Protein AF-A0A847DFH7-F1 (afdb_monomer_lite)

Radius of gyration: 30.21 Å; chains: 1; bounding box: 89×79×72 Å

Secondary structure (DSSP, 8-state):
-----------------------------------PPPHHHHHHHHHHHHHHHHHHHHS-----GGGS--EEETTEEEEEE--TT-BTTEEEEEEEETTS-S-EEEEEE-GGGTT---------------PPP-

pLDDT: mean 75.51, std 20.41, range [39.38, 97.38]

Structure (mmCIF, N/CA/C/O backbone):
data_AF-A0A847DFH7-F1
#
_entry.id   AF-A0A847DFH7-F1
#
loop_
_atom_site.group_PDB
_atom_site.id
_atom_site.type_symbol
_atom_site.label_atom_id
_atom_site.label_alt_id
_atom_site.label_comp_id
_atom_site.label_asym_id
_atom_site.label_entity_id
_atom_site.label_seq_id
_atom_site.pdbx_PDB_ins_code
_atom_site.Cartn_x
_atom_site.Cartn_y
_atom_site.Cartn_z
_atom_site.occupancy
_atom_site.B_iso_or_equiv
_atom_site.auth_seq_id
_atom_site.auth_comp_id
_atom_site.auth_asym_id
_atom_site.auth_atom_id
_atom_site.pdbx_PDB_model_num
ATOM 1 N N . MET A 1 1 ? 5.993 -65.922 37.981 1.00 43.00 1 MET A N 1
ATOM 2 C CA . MET A 1 1 ? 7.355 -65.562 38.435 1.00 43.00 1 MET A CA 1
ATOM 3 C C . MET A 1 1 ? 8.337 -65.802 37.284 1.00 43.00 1 MET A C 1
ATOM 5 O O . MET A 1 1 ? 8.565 -66.957 36.978 1.00 43.00 1 MET A O 1
ATOM 9 N N . ASN A 1 2 ? 8.783 -64.732 36.600 1.00 39.38 2 ASN A N 1
ATOM 10 C CA . ASN A 1 2 ? 9.960 -64.564 35.696 1.00 39.38 2 ASN A CA 1
ATOM 11 C C . ASN A 1 2 ? 9.646 -63.354 34.788 1.00 39.38 2 ASN A C 1
ATOM 13 O O . ASN A 1 2 ? 8.768 -63.463 33.946 1.00 39.38 2 ASN A O 1
ATOM 17 N N . ARG A 1 3 ? 10.056 -62.103 35.041 1.00 45.91 3 ARG A N 1
ATOM 18 C CA . ARG A 1 3 ? 11.381 -61.455 35.165 1.00 45.91 3 ARG A CA 1
ATOM 19 C C . ARG A 1 3 ? 12.259 -61.524 33.905 1.00 45.91 3 ARG A C 1
ATOM 21 O O . ARG A 1 3 ? 12.823 -62.564 33.604 1.00 45.91 3 ARG A O 1
ATOM 28 N N . ASN A 1 4 ? 12.489 -60.314 33.366 1.00 49.06 4 ASN A N 1
ATOM 29 C CA . ASN A 1 4 ? 13.687 -59.826 32.665 1.00 49.06 4 ASN A CA 1
ATOM 30 C C . ASN A 1 4 ? 13.761 -60.120 31.157 1.00 49.06 4 ASN A C 1
ATOM 32 O O . ASN A 1 4 ? 13.472 -61.220 30.725 1.00 49.06 4 ASN A O 1
ATOM 36 N N . ARG A 1 5 ? 14.211 -59.233 30.266 1.00 52.75 5 ARG A N 1
ATOM 37 C CA . ARG A 1 5 ? 14.767 -57.866 30.310 1.00 52.75 5 ARG A CA 1
ATOM 38 C C . ARG A 1 5 ? 14.943 -57.492 28.832 1.00 52.75 5 ARG A C 1
ATOM 40 O O . ARG A 1 5 ? 15.682 -58.198 28.158 1.00 52.75 5 ARG A O 1
ATOM 47 N N . LYS A 1 6 ? 14.368 -56.397 28.334 1.00 47.44 6 LYS A N 1
ATOM 48 C CA . LYS A 1 6 ? 14.925 -55.697 27.161 1.00 47.44 6 LYS A CA 1
ATOM 49 C C . LYS A 1 6 ? 14.848 -54.199 27.406 1.00 47.44 6 LYS A C 1
ATOM 51 O O . LYS A 1 6 ? 13.919 -53.509 27.016 1.00 47.44 6 LYS A O 1
ATOM 56 N N . MET A 1 7 ? 15.848 -53.760 28.158 1.00 46.06 7 MET A N 1
ATOM 57 C CA . MET A 1 7 ? 16.306 -52.388 28.246 1.00 46.06 7 MET A CA 1
ATOM 58 C C . MET A 1 7 ? 17.148 -52.144 26.987 1.00 46.06 7 MET A C 1
ATOM 60 O O . MET A 1 7 ? 18.225 -52.715 26.863 1.00 46.06 7 MET A O 1
ATOM 64 N N . PHE A 1 8 ? 16.646 -51.346 26.049 1.00 49.22 8 PHE A N 1
ATOM 65 C CA . PHE A 1 8 ? 17.490 -50.623 25.101 1.00 49.22 8 PHE A CA 1
ATOM 66 C C . PHE A 1 8 ? 16.969 -49.194 25.029 1.00 49.22 8 PHE A C 1
ATOM 68 O O . PHE A 1 8 ? 15.925 -48.903 24.454 1.00 49.22 8 PHE A O 1
ATOM 75 N N . LEU A 1 9 ? 17.707 -48.334 25.724 1.00 46.62 9 LEU A N 1
ATOM 76 C CA . LEU A 1 9 ? 17.666 -46.889 25.619 1.00 46.62 9 LEU A CA 1
ATOM 77 C C . LEU A 1 9 ? 18.059 -46.499 24.192 1.00 46.62 9 LEU A C 1
ATOM 79 O O . LEU A 1 9 ? 19.177 -46.789 23.775 1.00 46.62 9 LEU A O 1
ATOM 83 N N . PHE A 1 10 ? 17.183 -45.791 23.486 1.00 45.94 10 PHE A N 1
ATOM 84 C CA . PHE A 1 10 ? 17.622 -44.824 22.488 1.00 45.94 10 PHE A CA 1
ATOM 85 C C . PHE A 1 10 ? 16.963 -43.485 22.783 1.00 45.94 10 PHE A C 1
ATOM 87 O O . PHE A 1 10 ? 15.746 -43.332 22.834 1.00 45.94 10 PHE A O 1
ATOM 94 N N . VAL A 1 11 ? 17.848 -42.543 23.061 1.00 45.97 11 VAL A N 1
ATOM 95 C CA . VAL A 1 11 ? 17.613 -41.141 23.346 1.00 45.97 11 VAL A CA 1
ATOM 96 C C . VAL A 1 11 ? 17.323 -40.453 22.016 1.00 45.97 11 VAL A C 1
ATOM 98 O O . VAL A 1 11 ? 18.140 -40.534 21.104 1.00 45.97 11 VAL A O 1
ATOM 101 N N . ALA A 1 12 ? 16.194 -39.759 21.908 1.00 46.22 12 ALA A N 1
ATOM 102 C CA . ALA A 1 12 ? 15.987 -38.734 20.891 1.00 46.22 12 ALA A CA 1
ATOM 103 C C . ALA A 1 12 ? 14.983 -37.699 21.415 1.00 46.22 12 ALA A C 1
ATOM 105 O O . ALA A 1 12 ? 13.787 -37.749 21.144 1.00 46.22 12 ALA A O 1
ATOM 106 N N . SER A 1 13 ? 15.500 -36.763 22.209 1.00 45.72 13 SER A N 1
ATOM 107 C CA . SER A 1 13 ? 14.874 -35.464 22.435 1.00 45.72 13 SER A CA 1
ATOM 108 C C . SER A 1 13 ? 14.968 -34.646 21.155 1.00 45.72 13 SER A C 1
ATOM 110 O O . SER A 1 13 ? 16.068 -34.214 20.827 1.00 45.72 13 SER A O 1
ATOM 112 N N . ILE A 1 14 ? 13.847 -34.358 20.490 1.00 51.84 14 ILE A N 1
ATOM 113 C CA . ILE A 1 14 ? 13.694 -33.110 19.733 1.00 51.84 14 ILE A CA 1
ATOM 114 C C . ILE A 1 14 ? 12.292 -32.551 19.984 1.00 51.84 14 ILE A C 1
ATOM 116 O O . ILE A 1 14 ? 11.272 -33.134 19.631 1.00 51.84 14 ILE A O 1
ATOM 120 N N . LEU A 1 15 ? 12.305 -31.393 20.635 1.00 52.50 15 LEU A N 1
ATOM 121 C CA . LEU A 1 15 ? 11.226 -30.434 20.790 1.00 52.50 15 LEU A CA 1
ATOM 122 C C . LEU A 1 15 ? 10.619 -30.069 19.430 1.00 52.50 15 LEU A C 1
ATOM 124 O O . LEU A 1 15 ? 11.326 -29.555 18.567 1.00 52.50 15 LEU A O 1
ATOM 128 N N . MET A 1 16 ? 9.303 -30.203 19.275 1.00 52.28 16 MET A N 1
ATOM 129 C CA . MET A 1 16 ? 8.572 -29.348 18.340 1.00 52.28 16 MET A CA 1
ATOM 130 C C . MET A 1 16 ? 7.206 -28.981 18.913 1.00 52.28 16 MET A C 1
ATOM 132 O O . MET A 1 16 ? 6.194 -29.642 18.715 1.00 52.28 16 MET A O 1
ATOM 136 N N . SER A 1 17 ? 7.259 -27.923 19.717 1.00 49.34 17 SER A N 1
ATOM 137 C CA . SER A 1 17 ? 6.380 -26.760 19.643 1.00 49.34 17 SER A CA 1
ATOM 138 C C . SER A 1 17 ? 4.908 -27.027 19.340 1.00 49.34 17 SER A C 1
ATOM 140 O O . SER A 1 17 ? 4.460 -27.078 18.199 1.00 49.34 17 SER A O 1
ATOM 142 N N . ILE A 1 18 ? 4.165 -27.071 20.439 1.00 48.16 18 ILE A N 1
ATOM 143 C CA . ILE A 1 18 ? 2.814 -26.551 20.620 1.00 48.16 18 ILE A CA 1
ATOM 144 C C . ILE A 1 18 ? 2.489 -25.450 19.586 1.00 48.16 18 ILE A C 1
ATOM 146 O O . ILE A 1 18 ? 2.859 -24.291 19.769 1.00 48.16 18 ILE A O 1
ATOM 150 N N . PHE A 1 19 ? 1.748 -25.783 18.531 1.00 47.97 19 PHE A N 1
ATOM 151 C CA . PHE A 1 19 ? 0.866 -24.804 17.904 1.00 47.97 19 PHE A CA 1
ATOM 152 C C . PHE A 1 19 ? -0.465 -24.905 18.639 1.00 47.97 19 PHE A C 1
ATOM 154 O O . PHE A 1 19 ? -1.293 -25.767 18.353 1.00 47.97 19 PHE A O 1
ATOM 161 N N . ILE A 1 20 ? -0.640 -24.043 19.645 1.00 57.78 20 ILE A N 1
ATOM 162 C CA . ILE A 1 20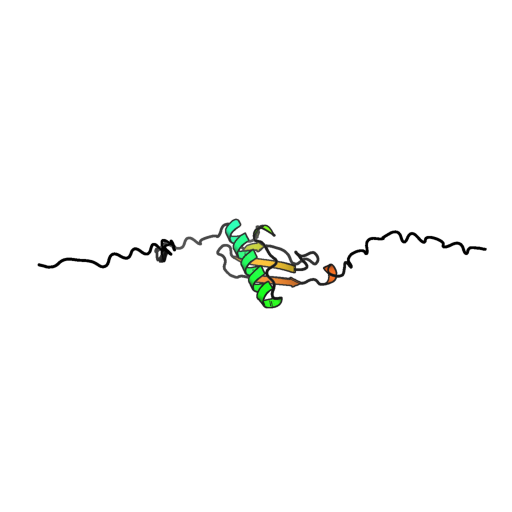 ? -1.971 -23.732 20.157 1.00 57.78 20 ILE A CA 1
ATOM 163 C C . ILE A 1 20 ? -2.753 -23.209 18.955 1.00 57.78 20 ILE A C 1
ATOM 165 O O . ILE A 1 20 ? -2.503 -22.109 18.460 1.00 57.78 20 ILE A O 1
ATOM 169 N N . SER A 1 21 ? -3.691 -24.022 18.481 1.00 48.78 21 SER A N 1
ATOM 170 C CA . SER A 1 21 ? -4.806 -23.582 17.658 1.00 48.78 21 SER A CA 1
ATOM 171 C C . SER A 1 21 ? -5.635 -22.606 18.489 1.00 48.78 21 SER A C 1
ATOM 173 O O . SER A 1 21 ? -6.639 -22.983 19.096 1.00 48.78 21 SER A O 1
ATOM 175 N N . SER A 1 22 ? -5.198 -21.346 18.554 1.00 43.75 22 SER A N 1
ATOM 176 C CA . SER A 1 22 ? -5.992 -20.247 19.092 1.00 43.75 22 SER A CA 1
ATOM 177 C C . SER A 1 22 ? -7.124 -19.975 18.115 1.00 43.75 22 SER A C 1
ATOM 179 O O . SER A 1 22 ? -7.058 -19.098 17.257 1.00 43.75 22 SER A O 1
ATOM 181 N N . SER A 1 23 ? -8.173 -20.775 18.259 1.00 55.12 23 SER A N 1
ATOM 182 C CA . SER A 1 23 ? -9.513 -20.450 17.807 1.00 55.12 23 SER A CA 1
ATOM 183 C C . SER A 1 23 ? -9.949 -19.201 18.564 1.00 55.12 23 SER A C 1
ATOM 185 O O . SER A 1 23 ? -10.522 -19.294 19.646 1.00 55.12 23 SER A O 1
ATOM 187 N N . VAL A 1 24 ? -9.668 -18.016 18.025 1.00 58.03 24 VAL A N 1
ATOM 188 C CA . VAL A 1 24 ? -10.366 -16.807 18.466 1.00 58.03 24 VAL A CA 1
ATOM 189 C C . VAL A 1 24 ? -11.671 -16.747 17.681 1.00 58.03 24 VAL A C 1
ATOM 191 O O . VAL A 1 24 ? -11.820 -16.001 16.719 1.00 58.03 24 VAL A O 1
ATOM 194 N N . LEU A 1 25 ? -12.633 -17.573 18.105 1.00 52.31 25 LEU A N 1
ATOM 195 C CA . LEU A 1 25 ? -14.035 -17.190 18.002 1.00 52.31 25 LEU A CA 1
ATOM 196 C C . LEU A 1 25 ? -14.241 -16.048 19.000 1.00 52.31 25 LEU A C 1
ATOM 198 O O . LEU A 1 25 ? -14.506 -16.268 20.179 1.00 52.31 25 LEU A O 1
ATOM 202 N N . GLN A 1 26 ? -14.114 -14.817 18.522 1.00 46.62 26 GLN A N 1
ATOM 203 C CA . GLN A 1 26 ? -14.730 -13.665 19.166 1.00 46.62 26 GLN A CA 1
ATOM 204 C C . GLN A 1 26 ? -16.051 -13.390 18.452 1.00 46.62 26 GLN A C 1
ATOM 206 O O . GLN A 1 26 ? -16.181 -12.519 17.601 1.00 46.62 26 GLN A O 1
ATOM 211 N N . ALA A 1 27 ? -17.037 -14.225 18.788 1.00 51.09 27 ALA A N 1
ATOM 212 C CA . ALA A 1 27 ? -18.445 -13.888 18.666 1.00 51.09 27 ALA A CA 1
ATOM 213 C C . ALA A 1 27 ? -18.856 -13.197 19.971 1.00 51.09 27 ALA A C 1
ATOM 215 O O . ALA A 1 27 ? -19.402 -13.808 20.887 1.00 51.09 27 ALA A O 1
ATOM 216 N N . ASN A 1 28 ? -18.525 -11.917 20.078 1.00 47.19 28 ASN A N 1
ATOM 217 C CA . ASN A 1 28 ? -18.962 -11.042 21.152 1.00 47.19 28 ASN A CA 1
ATOM 218 C C . ASN A 1 28 ? -19.805 -9.922 20.548 1.00 47.19 28 ASN A C 1
ATOM 220 O O . ASN A 1 28 ? -19.356 -9.057 19.803 1.00 47.19 28 ASN A O 1
ATOM 224 N N . ASN A 1 29 ? -21.081 -10.029 20.889 1.00 59.59 29 ASN A N 1
ATOM 225 C CA . ASN A 1 29 ? -22.171 -9.126 20.612 1.00 59.59 29 ASN A CA 1
ATOM 226 C C . ASN A 1 29 ? -21.868 -7.749 21.236 1.00 59.59 29 ASN A C 1
ATOM 228 O O . ASN A 1 29 ? -22.197 -7.496 22.394 1.00 59.59 29 ASN A O 1
ATOM 232 N N . SER A 1 30 ? -21.208 -6.877 20.473 1.00 47.16 30 SER A N 1
ATOM 233 C CA . SER A 1 30 ? -20.921 -5.493 20.852 1.00 47.16 30 SER A CA 1
ATOM 234 C C . SER A 1 30 ? -21.661 -4.565 19.901 1.00 47.16 30 SER A C 1
ATOM 236 O O . SER A 1 30 ? -21.432 -4.548 18.694 1.00 47.16 30 SER A O 1
ATOM 238 N N . LYS A 1 31 ? -22.593 -3.807 20.469 1.00 48.38 31 LYS A N 1
ATOM 239 C CA . LYS A 1 31 ? -23.343 -2.724 19.836 1.00 48.38 31 LYS A CA 1
ATOM 240 C C . LYS A 1 31 ? -22.415 -1.847 18.983 1.00 48.38 31 LYS A C 1
ATOM 242 O O . LYS A 1 31 ? -21.559 -1.191 19.547 1.00 48.38 31 LYS A O 1
ATOM 247 N N . ASN A 1 32 ? -22.617 -1.863 17.664 1.00 49.72 32 ASN A N 1
ATOM 248 C CA . ASN A 1 32 ? -22.316 -0.851 16.634 1.00 49.72 32 ASN A CA 1
ATOM 249 C C . ASN A 1 32 ? -21.396 0.343 17.011 1.00 49.72 32 ASN A C 1
ATOM 251 O O . ASN A 1 32 ? -21.733 1.498 16.756 1.00 49.72 32 ASN A O 1
ATOM 255 N N . GLU A 1 33 ? -20.220 0.093 17.584 1.00 57.34 33 GLU A N 1
ATOM 256 C CA . GLU A 1 33 ? -19.106 1.031 17.521 1.00 57.34 33 GLU A CA 1
ATOM 257 C C . GLU A 1 33 ? -18.440 0.789 16.174 1.00 57.34 33 GLU A C 1
ATOM 259 O O . GLU A 1 33 ? -17.859 -0.270 15.938 1.00 57.34 33 GLU A O 1
ATOM 264 N N . LYS A 1 34 ? -18.564 1.754 15.258 1.00 64.12 34 LYS A N 1
ATOM 265 C CA . LYS A 1 34 ? -17.773 1.770 14.026 1.00 64.12 34 LYS A CA 1
ATOM 266 C C . LYS A 1 34 ? -16.298 1.698 14.421 1.00 64.12 34 LYS A C 1
ATOM 268 O O . LYS A 1 34 ? -15.725 2.705 14.828 1.00 64.12 34 LYS A O 1
ATOM 273 N N . GLN A 1 35 ? -15.706 0.507 14.338 1.00 69.88 35 GLN A N 1
ATOM 274 C CA . GLN A 1 35 ? -14.292 0.301 14.615 1.00 69.88 35 GLN A CA 1
ATOM 275 C C . GLN A 1 35 ? -13.487 1.060 13.564 1.00 69.88 35 GLN A C 1
ATOM 277 O O . GLN A 1 35 ? -13.430 0.685 12.395 1.00 69.88 35 GLN A O 1
ATOM 282 N N . PHE A 1 36 ? -12.901 2.175 13.986 1.00 86.50 36 PHE A N 1
ATOM 283 C CA . PHE A 1 36 ? -11.960 2.929 13.180 1.00 86.50 36 PHE A CA 1
ATOM 284 C C . PHE A 1 36 ? -10.573 2.338 13.372 1.00 86.50 36 PHE A C 1
ATOM 286 O O . PHE A 1 36 ? -10.112 2.190 14.505 1.00 86.50 36 PHE A O 1
ATOM 293 N N . ILE A 1 37 ? -9.909 2.001 12.271 1.00 92.00 37 ILE A N 1
ATOM 294 C CA . ILE A 1 37 ? -8.547 1.479 12.346 1.00 92.00 37 ILE A CA 1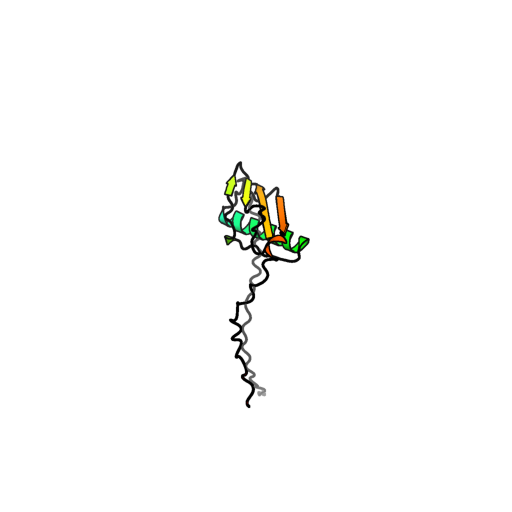
ATOM 295 C C . ILE A 1 37 ? -7.565 2.620 12.630 1.00 92.00 37 ILE A C 1
ATOM 297 O O . ILE A 1 37 ? -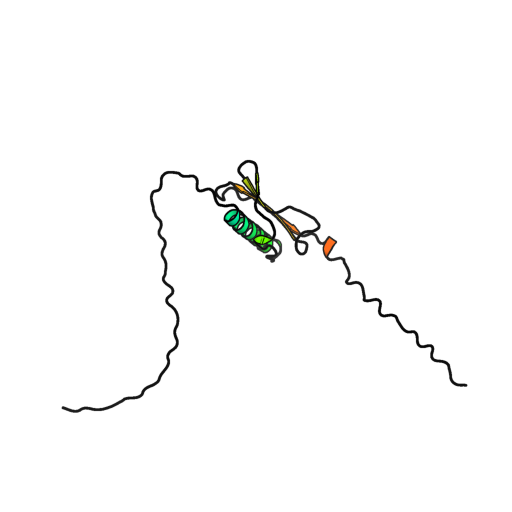7.773 3.761 12.207 1.00 92.00 37 ILE A O 1
ATOM 301 N N . THR A 1 38 ? -6.485 2.321 13.346 1.00 94.12 38 THR A N 1
ATOM 302 C CA . THR A 1 38 ? -5.447 3.311 13.665 1.00 94.12 38 THR A CA 1
ATOM 303 C C . THR A 1 38 ? -4.603 3.650 12.434 1.00 94.12 38 THR A C 1
ATOM 305 O O . THR A 1 38 ? -4.577 2.907 11.456 1.00 94.12 38 THR A O 1
ATOM 308 N N . GLN A 1 39 ? -3.847 4.751 12.482 1.00 94.81 39 GLN A N 1
ATOM 309 C CA . GLN A 1 39 ? -2.945 5.133 11.388 1.00 94.81 39 GLN A CA 1
ATOM 310 C C . GLN A 1 39 ? -1.895 4.054 11.077 1.00 94.81 39 GLN A C 1
ATOM 312 O O . GLN A 1 39 ? -1.560 3.824 9.914 1.00 94.81 39 GLN A O 1
ATOM 317 N N . GLU A 1 40 ? -1.372 3.378 12.101 1.00 95.31 40 GLU A N 1
ATOM 31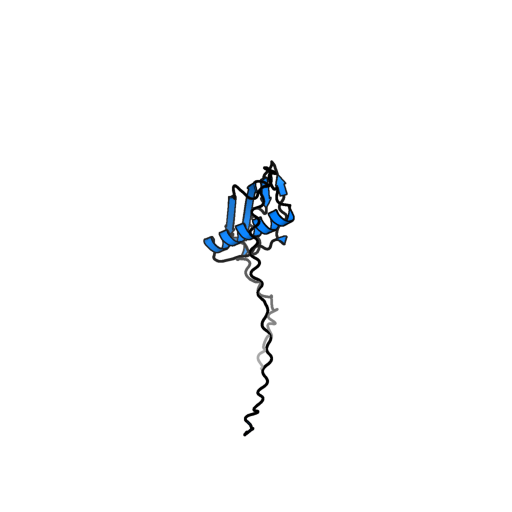8 C CA . GLU A 1 40 ? -0.398 2.298 11.927 1.00 95.31 40 GLU A CA 1
ATOM 319 C C . GLU A 1 40 ? -1.037 1.085 11.238 1.00 95.31 40 GLU A C 1
ATOM 321 O O . GLU A 1 40 ? -0.474 0.538 10.287 1.00 95.31 40 GLU A O 1
ATOM 326 N N . GLN A 1 41 ? -2.246 0.707 11.667 1.00 94.81 41 GLN A N 1
ATOM 327 C CA . GLN A 1 41 ? -3.026 -0.352 11.027 1.00 94.81 41 GLN A CA 1
ATOM 328 C C . GLN A 1 41 ? -3.356 0.011 9.577 1.00 94.81 41 GLN A C 1
ATOM 330 O O . GLN A 1 41 ? -3.136 -0.803 8.686 1.00 94.81 41 GLN A O 1
ATOM 335 N N . ALA A 1 42 ? -3.786 1.249 9.325 1.00 95.38 42 ALA A N 1
ATOM 336 C CA . ALA A 1 42 ? -4.063 1.762 7.989 1.00 95.38 42 ALA A CA 1
ATOM 337 C C . ALA A 1 42 ? -2.826 1.741 7.087 1.00 95.38 42 ALA A C 1
ATOM 339 O O . ALA A 1 42 ? -2.916 1.368 5.922 1.00 95.38 42 ALA A O 1
ATOM 340 N N . THR A 1 43 ? -1.660 2.090 7.628 1.00 96.62 43 THR A N 1
ATOM 341 C CA . THR A 1 43 ? -0.387 2.076 6.897 1.00 96.62 43 THR A CA 1
ATOM 342 C C . THR A 1 43 ? 0.016 0.653 6.505 1.00 96.62 43 THR A C 1
ATOM 344 O O . THR A 1 43 ? 0.347 0.394 5.347 1.00 96.62 43 THR A O 1
ATOM 347 N N . LYS A 1 44 ? -0.072 -0.296 7.447 1.00 96.75 44 LYS A N 1
ATOM 348 C CA . LYS A 1 44 ? 0.203 -1.719 7.193 1.00 96.75 44 LYS A CA 1
ATOM 349 C C . LYS A 1 44 ? -0.788 -2.317 6.190 1.00 96.75 44 LYS A C 1
ATOM 351 O O . LYS A 1 44 ? -0.369 -3.018 5.270 1.00 96.75 44 LYS A O 1
ATOM 356 N N . HIS A 1 45 ? -2.074 -1.997 6.338 1.00 96.00 45 HIS A N 1
ATOM 357 C CA . HIS A 1 45 ? -3.142 -2.425 5.431 1.00 96.00 45 HIS A CA 1
ATOM 358 C C . HIS A 1 45 ? -2.918 -1.900 4.012 1.00 96.00 45 HIS A C 1
ATOM 360 O O . HIS A 1 45 ? -2.902 -2.670 3.057 1.00 96.00 45 HIS A O 1
ATOM 366 N N . ALA A 1 46 ? -2.623 -0.607 3.872 1.00 96.75 46 ALA A N 1
ATOM 367 C CA . ALA A 1 46 ? -2.374 0.016 2.579 1.00 96.75 46 ALA A CA 1
ATOM 368 C C . ALA A 1 46 ? -1.169 -0.587 1.844 1.00 96.75 46 ALA A C 1
ATOM 370 O O . ALA A 1 46 ? -1.259 -0.886 0.654 1.00 96.75 46 ALA A O 1
ATOM 371 N N . ALA A 1 47 ? -0.051 -0.798 2.545 1.00 96.81 47 ALA A N 1
ATOM 372 C CA . ALA A 1 47 ? 1.134 -1.407 1.947 1.00 96.81 47 ALA A CA 1
ATOM 373 C C . ALA A 1 47 ? 0.865 -2.848 1.486 1.00 96.81 47 ALA A C 1
ATOM 375 O O . ALA A 1 47 ? 1.329 -3.246 0.415 1.00 96.81 47 ALA A O 1
ATOM 376 N N . LYS A 1 48 ? 0.074 -3.613 2.254 1.00 97.25 48 LYS A N 1
ATOM 377 C CA . LYS A 1 48 ? -0.375 -4.954 1.862 1.00 97.25 48 LYS A CA 1
ATOM 378 C C . LYS A 1 48 ? -1.204 -4.903 0.577 1.00 97.25 48 LYS A C 1
ATOM 380 O O . LYS A 1 48 ? -0.840 -5.572 -0.385 1.00 97.25 48 LYS A O 1
ATOM 385 N N . LEU A 1 49 ? -2.233 -4.058 0.524 1.00 97.12 49 LEU A N 1
ATOM 386 C CA . LEU A 1 49 ? -3.080 -3.889 -0.662 1.00 97.12 49 LEU A CA 1
ATOM 387 C C . LEU A 1 49 ? -2.282 -3.461 -1.905 1.00 97.12 49 LEU A C 1
ATOM 389 O O . LEU A 1 49 ? -2.485 -3.985 -3.002 1.00 97.12 49 LEU A O 1
ATOM 393 N N . ALA A 1 50 ? -1.341 -2.528 -1.737 1.00 96.81 50 ALA A N 1
ATOM 394 C CA . ALA A 1 50 ? -0.461 -2.085 -2.813 1.00 96.81 50 ALA A CA 1
ATOM 395 C C . ALA A 1 50 ? 0.408 -3.232 -3.347 1.00 96.81 50 ALA A C 1
ATOM 397 O O . ALA A 1 50 ? 0.520 -3.393 -4.562 1.00 96.81 50 ALA A O 1
ATOM 398 N N . ASN A 1 51 ? 0.994 -4.042 -2.460 1.00 96.81 51 ASN A N 1
ATOM 399 C CA . ASN A 1 51 ? 1.786 -5.206 -2.853 1.00 96.81 51 ASN A CA 1
ATOM 400 C C . ASN A 1 51 ? 0.938 -6.291 -3.506 1.00 96.81 51 ASN A C 1
ATOM 402 O O . ASN A 1 51 ? 1.360 -6.826 -4.518 1.00 96.81 51 ASN A O 1
ATOM 406 N N . GLU A 1 52 ? -0.258 -6.587 -3.001 1.00 97.38 52 GLU A N 1
ATOM 407 C CA . GLU A 1 52 ? -1.155 -7.570 -3.622 1.00 97.38 52 GLU A CA 1
ATOM 408 C C . GLU A 1 52 ? -1.517 -7.167 -5.057 1.00 97.38 52 GLU A C 1
ATOM 410 O O . GLU A 1 52 ? -1.443 -7.987 -5.977 1.00 97.38 52 GLU A O 1
ATOM 415 N N . LYS A 1 53 ? -1.829 -5.883 -5.285 1.00 96.19 53 LYS A N 1
ATOM 416 C CA . LYS A 1 53 ? -2.092 -5.378 -6.638 1.00 96.19 53 LYS A CA 1
ATOM 417 C C . LYS A 1 53 ? -0.837 -5.387 -7.510 1.00 96.19 53 LYS A C 1
ATOM 419 O O . LYS A 1 53 ? -0.908 -5.801 -8.661 1.00 96.19 53 LYS A O 1
ATOM 424 N N . CYS A 1 54 ? 0.306 -4.965 -6.972 1.00 93.94 54 CYS A N 1
ATOM 425 C CA . CYS A 1 54 ? 1.578 -4.959 -7.696 1.00 93.94 54 CYS A CA 1
ATOM 426 C C . CYS A 1 54 ? 2.032 -6.382 -8.060 1.00 93.94 54 CYS A C 1
ATOM 428 O O . CYS A 1 54 ? 2.504 -6.620 -9.168 1.00 93.94 54 CYS A O 1
ATOM 430 N N . GLN A 1 55 ? 1.808 -7.351 -7.175 1.00 95.62 55 GLN A N 1
ATOM 431 C CA . GLN A 1 55 ? 2.102 -8.758 -7.407 1.00 95.62 55 GLN A CA 1
ATOM 432 C C . GLN A 1 55 ? 1.222 -9.317 -8.524 1.00 95.62 55 GLN A C 1
ATOM 434 O O . GLN A 1 55 ? 1.712 -10.051 -9.378 1.00 95.62 55 GLN A O 1
ATOM 439 N N . LYS A 1 56 ? -0.062 -8.943 -8.545 1.00 95.38 56 LYS A N 1
ATOM 440 C CA . LYS A 1 56 ? -1.000 -9.338 -9.601 1.00 95.38 56 LYS A CA 1
ATOM 441 C C . LYS A 1 56 ? -0.653 -8.725 -10.961 1.00 95.38 56 LYS A C 1
ATOM 443 O O . LYS A 1 56 ? -0.765 -9.412 -11.969 1.00 95.38 56 LYS A O 1
ATOM 448 N N . ASP A 1 57 ? -0.260 -7.454 -10.984 1.00 93.38 57 ASP A N 1
ATOM 449 C CA . ASP A 1 57 ? -0.051 -6.707 -12.230 1.00 93.38 57 ASP A CA 1
ATOM 450 C C . ASP A 1 57 ? 1.368 -6.865 -12.800 1.00 93.38 57 ASP A C 1
ATOM 452 O O . ASP A 1 57 ? 1.546 -6.869 -14.015 1.00 93.38 57 ASP A O 1
ATOM 456 N N . PHE A 1 58 ? 2.376 -6.990 -11.931 1.00 91.50 58 PHE A N 1
ATOM 457 C CA . PHE A 1 58 ? 3.798 -6.933 -12.293 1.00 91.50 58 PHE A CA 1
ATOM 458 C C . PHE A 1 58 ? 4.649 -8.052 -11.673 1.00 91.50 58 PHE A C 1
ATOM 460 O O . PHE A 1 58 ? 5.847 -8.121 -11.935 1.00 91.50 58 PHE A O 1
ATOM 467 N N . GLY A 1 59 ? 4.075 -8.920 -10.834 1.00 92.00 59 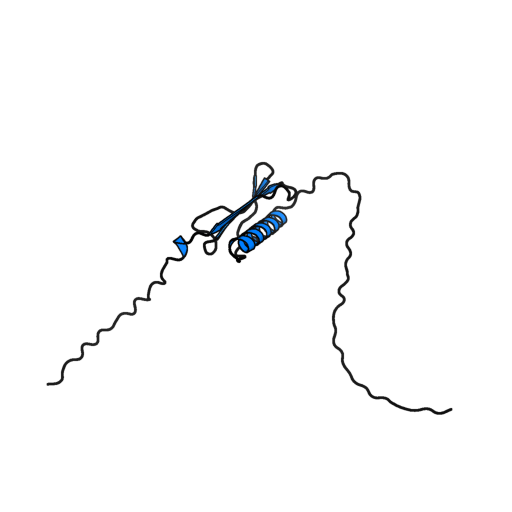GLY A N 1
ATOM 468 C CA . GLY A 1 59 ? 4.805 -10.030 -10.214 1.00 92.00 59 GLY A CA 1
ATOM 469 C C . GLY A 1 59 ? 5.743 -9.635 -9.067 1.00 92.00 59 GLY A C 1
ATOM 470 O O . GLY A 1 59 ? 6.572 -10.451 -8.667 1.00 92.00 59 GLY A O 1
ATOM 471 N N . MET A 1 60 ? 5.621 -8.416 -8.528 1.00 90.44 60 MET A N 1
ATOM 472 C CA . MET A 1 60 ? 6.536 -7.863 -7.521 1.00 90.44 60 MET A CA 1
ATOM 473 C C . MET A 1 60 ? 5.803 -7.291 -6.300 1.00 90.44 60 MET A C 1
ATOM 475 O O . MET A 1 60 ? 4.690 -6.786 -6.408 1.00 90.44 60 MET A O 1
ATOM 479 N N . SER A 1 61 ? 6.484 -7.269 -5.148 1.00 94.56 61 SER A N 1
ATOM 480 C CA . SER A 1 61 ? 5.994 -6.673 -3.889 1.00 94.56 61 SER A CA 1
ATOM 481 C C . SER A 1 61 ? 6.996 -5.652 -3.312 1.00 94.56 61 SER A C 1
ATOM 483 O O . SER A 1 61 ? 7.716 -5.956 -2.359 1.00 94.56 61 SER A O 1
ATOM 485 N N . PRO A 1 62 ? 7.121 -4.452 -3.910 1.00 92.19 62 PRO A N 1
ATOM 486 C CA . PRO A 1 62 ? 8.200 -3.513 -3.592 1.00 92.19 62 PRO A CA 1
ATOM 487 C C . PRO A 1 62 ? 7.925 -2.613 -2.376 1.00 92.19 62 PRO A C 1
ATOM 489 O O . PRO A 1 62 ? 8.836 -1.924 -1.912 1.00 92.19 62 PRO A O 1
ATOM 492 N N . PHE A 1 63 ? 6.691 -2.565 -1.871 1.00 94.00 63 PHE A N 1
ATOM 493 C CA . PHE A 1 63 ? 6.287 -1.595 -0.858 1.00 94.00 63 PHE A CA 1
ATOM 494 C C . PHE A 1 63 ? 6.461 -2.146 0.558 1.00 94.00 63 PHE A C 1
ATOM 496 O O . PHE A 1 63 ? 5.995 -3.237 0.881 1.00 94.00 63 PHE A O 1
ATOM 503 N N . LYS A 1 64 ? 7.098 -1.376 1.442 1.00 93.75 64 LYS A N 1
ATOM 504 C CA . LYS A 1 64 ? 7.145 -1.675 2.879 1.00 93.75 64 LYS A CA 1
ATOM 505 C C . LYS A 1 64 ? 6.070 -0.852 3.598 1.00 93.75 64 LYS A C 1
ATOM 507 O O . LYS A 1 64 ? 5.733 0.229 3.115 1.00 93.75 64 LYS A O 1
ATOM 512 N N . PRO A 1 65 ? 5.562 -1.298 4.760 1.00 89.25 65 PRO A N 1
ATOM 513 C CA . PRO A 1 65 ? 4.657 -0.486 5.577 1.00 89.25 65 PRO A CA 1
ATOM 514 C C . PRO A 1 65 ? 5.213 0.919 5.834 1.00 89.25 65 PRO A C 1
ATOM 516 O O . PRO A 1 65 ? 4.510 1.902 5.649 1.00 89.25 65 PRO A O 1
ATOM 519 N N . ASP A 1 66 ? 6.513 1.026 6.106 1.00 88.94 66 ASP A N 1
ATOM 520 C CA . ASP A 1 66 ? 7.160 2.302 6.426 1.00 88.94 66 ASP A CA 1
ATOM 521 C C . ASP A 1 66 ? 7.478 3.172 5.193 1.00 88.94 66 ASP A C 1
ATOM 523 O O . ASP A 1 66 ? 8.041 4.257 5.330 1.00 88.94 66 ASP A O 1
ATOM 527 N N . SER A 1 67 ? 7.136 2.725 3.975 1.00 87.75 67 SER A N 1
ATOM 528 C CA . SER A 1 67 ? 7.396 3.475 2.736 1.00 87.75 67 SER A CA 1
ATOM 529 C C . SER A 1 67 ? 6.630 4.797 2.667 1.00 87.75 67 SER A C 1
ATOM 531 O O . SER A 1 67 ? 7.143 5.777 2.128 1.00 87.75 67 SER A O 1
ATOM 533 N N . TYR A 1 68 ? 5.414 4.828 3.211 1.00 91.69 68 TYR A N 1
ATOM 534 C CA . TYR A 1 68 ? 4.590 6.027 3.346 1.00 91.69 68 TYR A CA 1
ATOM 535 C C . TYR A 1 68 ? 3.768 5.916 4.626 1.00 91.69 68 TYR A C 1
ATOM 537 O O . TYR A 1 68 ? 3.413 4.817 5.041 1.00 91.69 68 TYR A O 1
ATOM 545 N N . LYS A 1 69 ? 3.408 7.050 5.226 1.00 94.19 69 LYS A N 1
ATOM 546 C CA . LYS A 1 69 ? 2.415 7.079 6.304 1.00 94.19 69 LYS A CA 1
ATOM 547 C C . LYS A 1 69 ? 1.023 7.196 5.693 1.00 94.19 69 LYS A C 1
ATOM 549 O O . LYS A 1 69 ? 0.835 7.961 4.750 1.00 94.19 69 LYS A O 1
ATOM 554 N N . ALA A 1 70 ? 0.056 6.444 6.213 1.00 95.38 70 ALA A N 1
ATOM 555 C CA . ALA A 1 70 ? -1.343 6.668 5.870 1.00 95.38 70 ALA A CA 1
ATOM 556 C C . ALA A 1 70 ? -1.815 7.989 6.491 1.00 95.38 70 ALA A C 1
ATOM 558 O O . ALA A 1 70 ? -1.507 8.286 7.645 1.00 95.38 70 ALA A O 1
ATOM 559 N N . GLU A 1 71 ? -2.566 8.775 5.736 1.00 96.25 71 GLU A N 1
ATOM 560 C CA . GLU A 1 71 ? -3.129 10.054 6.161 1.00 96.25 71 GLU A CA 1
ATOM 561 C C . GLU A 1 71 ? -4.650 9.981 6.066 1.00 96.25 71 GLU A C 1
ATOM 563 O O . GLU A 1 71 ? -5.190 9.507 5.065 1.00 96.25 71 GLU A O 1
ATOM 568 N N . LEU A 1 72 ? -5.353 10.424 7.109 1.00 94.12 72 LEU A N 1
ATOM 569 C CA . LEU A 1 72 ? -6.811 10.452 7.114 1.00 94.12 72 LEU A CA 1
ATOM 570 C C . LEU A 1 72 ? -7.292 11.792 6.553 1.00 94.12 72 LEU A C 1
ATOM 572 O O . LEU A 1 72 ? -7.159 12.824 7.206 1.00 94.12 72 LEU A O 1
ATOM 576 N N . VAL A 1 73 ? -7.882 11.774 5.360 1.00 93.19 73 VAL A N 1
ATOM 577 C CA . VAL A 1 73 ? -8.382 12.963 4.658 1.00 93.19 73 VAL A CA 1
ATOM 578 C C . VAL A 1 73 ? -9.840 12.736 4.286 1.00 93.19 73 VAL A C 1
ATOM 580 O O . VAL A 1 73 ? -10.178 11.719 3.689 1.00 93.19 73 VAL A O 1
ATOM 583 N N . ASN A 1 74 ? -10.727 13.670 4.641 1.00 90.44 74 ASN A N 1
ATOM 584 C CA . ASN A 1 74 ? -12.154 13.603 4.296 1.00 90.44 74 ASN A CA 1
ATOM 585 C C . ASN A 1 74 ? -12.791 12.240 4.599 1.00 90.44 74 ASN A C 1
ATOM 587 O O . ASN A 1 74 ? -13.517 11.682 3.781 1.00 90.44 74 ASN A O 1
ATOM 591 N N . SER A 1 75 ? -12.517 11.691 5.785 1.00 90.62 75 SER A N 1
ATOM 592 C CA . SER A 1 75 ? -13.042 10.390 6.208 1.00 90.62 75 SER A CA 1
ATOM 593 C C . SER A 1 75 ? -12.507 9.162 5.457 1.00 90.62 75 SER A C 1
ATOM 595 O O . SER A 1 75 ? -13.069 8.077 5.617 1.00 90.62 75 SER A O 1
ATOM 597 N N . LYS A 1 76 ? -11.418 9.300 4.698 1.00 95.38 76 LYS A N 1
ATOM 598 C CA . LYS A 1 76 ? -10.743 8.198 4.009 1.00 95.38 76 LYS A CA 1
ATOM 599 C C . LYS A 1 76 ? -9.262 8.173 4.342 1.00 95.38 76 LYS A C 1
ATOM 601 O O . LYS A 1 76 ? -8.616 9.214 4.425 1.00 95.38 76 LYS A O 1
ATOM 606 N N . TRP A 1 77 ? -8.728 6.981 4.541 1.00 96.56 77 TRP A N 1
ATOM 607 C CA . TRP A 1 77 ? -7.296 6.766 4.574 1.00 96.56 77 TRP A CA 1
ATOM 608 C C . TRP A 1 77 ? -6.743 6.907 3.164 1.00 96.56 77 TRP A C 1
ATOM 610 O O . TRP A 1 77 ? -7.312 6.387 2.210 1.00 96.56 77 TRP A O 1
ATOM 620 N N . SER A 1 78 ? -5.633 7.619 3.050 1.00 96.75 78 SER A N 1
ATOM 621 C CA . SER A 1 78 ? -4.885 7.838 1.823 1.00 96.75 78 SER A CA 1
ATOM 622 C C . SER A 1 78 ? -3.427 7.485 2.086 1.00 96.75 78 SER A C 1
ATOM 624 O O . SER A 1 78 ? -2.825 7.978 3.037 1.00 96.75 78 SER A O 1
ATOM 626 N N . TRP A 1 79 ? -2.845 6.645 1.240 1.00 96.25 79 TRP A N 1
ATOM 627 C CA . TRP A 1 79 ? -1.469 6.182 1.377 1.00 96.25 79 TRP A CA 1
ATOM 628 C C . TRP A 1 79 ? -0.767 6.182 0.021 1.00 96.25 79 TRP A C 1
ATOM 630 O O . TRP A 1 79 ? -1.343 5.789 -0.998 1.00 96.25 79 TRP A O 1
ATOM 640 N N . GLY A 1 80 ? 0.485 6.638 0.011 1.00 94.19 80 GLY A N 1
ATOM 641 C CA . GLY A 1 80 ? 1.295 6.733 -1.199 1.00 94.19 80 GLY A CA 1
ATOM 642 C C . GLY A 1 80 ? 0.818 7.792 -2.203 1.00 94.19 80 GLY A C 1
ATOM 643 O O . GLY A 1 80 ? -0.083 8.601 -1.952 1.00 94.19 80 GLY A O 1
ATOM 644 N N . LYS A 1 81 ? 1.472 7.800 -3.365 1.00 93.50 81 LYS A N 1
ATOM 645 C CA . LYS A 1 81 ? 1.168 8.654 -4.518 1.00 93.50 81 LYS A CA 1
ATOM 646 C C . LYS A 1 81 ? 1.652 7.990 -5.803 1.00 93.50 81 LYS A C 1
ATOM 648 O O . LYS A 1 81 ? 2.682 7.319 -5.797 1.00 93.50 81 LYS A O 1
ATOM 653 N N . ILE A 1 82 ? 0.957 8.239 -6.910 1.00 91.56 82 ILE A N 1
ATOM 654 C CA . ILE A 1 82 ? 1.468 7.890 -8.240 1.00 91.56 82 ILE A CA 1
ATOM 655 C C . ILE A 1 82 ? 2.521 8.926 -8.629 1.00 91.56 82 ILE A C 1
ATOM 657 O O . ILE A 1 82 ? 2.257 10.127 -8.596 1.00 91.56 82 ILE A O 1
ATOM 661 N N . SER A 1 83 ? 3.735 8.465 -8.918 1.00 86.94 83 SER A N 1
ATOM 662 C CA . SER A 1 83 ? 4.886 9.325 -9.192 1.00 86.94 83 SER A CA 1
ATOM 663 C C . SER A 1 83 ? 5.874 8.615 -10.118 1.00 86.94 83 SER A C 1
ATOM 665 O O . SER A 1 83 ? 6.208 7.462 -9.835 1.00 86.94 83 SER A O 1
ATOM 667 N N . PRO A 1 84 ? 6.440 9.311 -11.124 1.00 80.31 84 PRO A N 1
ATOM 668 C CA . PRO A 1 84 ? 7.479 8.759 -11.997 1.00 80.31 84 PRO A CA 1
ATOM 669 C C . PRO A 1 84 ? 8.729 8.290 -11.251 1.00 80.31 84 PRO A C 1
ATOM 671 O O . PRO A 1 84 ? 9.408 7.364 -11.672 1.00 80.31 84 PRO A O 1
ATOM 674 N N . LYS A 1 85 ? 9.024 8.905 -10.100 1.00 78.44 85 LYS A N 1
ATOM 675 C CA . LYS A 1 85 ? 10.162 8.564 -9.229 1.00 78.44 85 LYS A CA 1
ATOM 676 C C . LYS A 1 85 ? 9.760 7.597 -8.109 1.00 78.44 85 LYS A C 1
ATOM 678 O O . LYS A 1 85 ? 10.088 7.825 -6.946 1.00 78.44 85 LYS A O 1
ATOM 683 N N . GLY A 1 86 ? 8.948 6.597 -8.438 1.00 79.38 86 GLY A N 1
ATOM 684 C CA . GLY A 1 86 ? 8.479 5.586 -7.492 1.00 79.38 86 GLY A CA 1
ATOM 685 C C . GLY A 1 86 ? 9.608 4.735 -6.890 1.00 79.38 86 GLY A C 1
ATOM 686 O O . GLY A 1 86 ? 10.736 4.725 -7.385 1.00 79.38 86 GLY A O 1
ATOM 687 N N . ILE A 1 87 ? 9.297 3.996 -5.825 1.00 80.19 87 ILE A N 1
ATOM 688 C CA . ILE A 1 87 ? 10.207 3.040 -5.183 1.00 80.19 87 ILE A CA 1
ATOM 689 C C . ILE A 1 87 ? 10.552 1.942 -6.193 1.00 80.19 87 ILE A C 1
ATOM 691 O O . ILE A 1 87 ? 9.675 1.201 -6.627 1.00 80.19 87 ILE A O 1
ATOM 695 N N . ASN A 1 88 ? 11.827 1.838 -6.578 1.00 82.06 88 ASN A N 1
ATOM 696 C CA . ASN A 1 88 ? 12.306 0.897 -7.600 1.00 82.06 88 ASN A CA 1
ATOM 697 C C . ASN A 1 88 ? 11.555 1.014 -8.945 1.00 82.06 88 ASN A C 1
ATOM 699 O O . ASN A 1 88 ? 11.341 0.016 -9.626 1.00 82.06 88 ASN A O 1
ATOM 703 N N . GLY A 1 89 ? 11.098 2.221 -9.301 1.00 86.19 89 GLY A N 1
ATOM 704 C CA . GLY A 1 89 ? 10.269 2.457 -10.492 1.00 86.19 89 GLY A CA 1
ATOM 705 C C . GLY A 1 89 ? 8.775 2.170 -10.292 1.00 86.19 89 GLY A C 1
ATOM 706 O O . GLY A 1 89 ? 7.971 2.498 -11.161 1.00 86.19 89 GLY A O 1
ATOM 707 N N . TYR A 1 90 ? 8.370 1.636 -9.136 1.00 90.56 90 TYR A N 1
ATOM 708 C CA . TYR A 1 90 ? 6.975 1.371 -8.789 1.00 90.56 90 TYR A CA 1
ATOM 709 C C . TYR A 1 90 ? 6.397 2.471 -7.907 1.00 90.56 90 TYR A C 1
ATOM 711 O O . TYR A 1 90 ? 6.997 2.916 -6.930 1.00 90.56 90 TYR A O 1
ATOM 719 N N . SER A 1 91 ? 5.180 2.894 -8.206 1.00 93.88 91 SER A N 1
ATOM 720 C CA . SER A 1 91 ? 4.429 3.821 -7.363 1.00 93.88 91 SER A CA 1
ATOM 721 C C . SER A 1 91 ? 3.024 3.295 -7.140 1.00 93.88 91 SER A C 1
ATOM 723 O O . SER A 1 91 ? 2.473 2.600 -7.993 1.00 93.88 91 SER A O 1
ATOM 725 N N . ALA A 1 92 ? 2.456 3.606 -5.982 1.00 95.56 92 ALA A N 1
ATOM 726 C CA . ALA A 1 92 ? 1.128 3.160 -5.615 1.00 95.56 92 ALA A CA 1
ATOM 727 C C . ALA A 1 92 ? 0.368 4.271 -4.901 1.00 95.56 92 ALA A C 1
ATOM 729 O O . ALA A 1 92 ? 0.951 5.073 -4.169 1.00 95.56 92 ALA A O 1
ATOM 730 N N . LYS A 1 93 ? -0.943 4.295 -5.118 1.00 96.69 93 LYS A N 1
ATOM 731 C CA . LYS A 1 93 ? -1.901 5.114 -4.385 1.00 96.69 93 LYS A CA 1
ATOM 732 C C . LYS A 1 93 ? -2.997 4.193 -3.879 1.00 96.69 93 LYS A C 1
ATOM 734 O O . LYS A 1 93 ? -3.615 3.482 -4.672 1.00 96.69 93 LYS A O 1
ATOM 739 N N . VAL A 1 94 ? -3.214 4.214 -2.572 1.00 96.88 94 VAL A N 1
ATOM 740 C CA . VAL A 1 94 ? -4.237 3.413 -1.904 1.00 96.88 94 VAL A CA 1
ATOM 741 C C . VAL A 1 94 ? -5.163 4.341 -1.139 1.00 96.88 94 VAL A C 1
ATOM 743 O O . VAL A 1 94 ? -4.696 5.212 -0.403 1.00 96.88 94 VAL A O 1
ATOM 746 N N . GLU A 1 95 ? -6.464 4.167 -1.336 1.00 97.38 95 GLU A N 1
ATOM 747 C CA . GLU A 1 95 ? -7.511 4.924 -0.658 1.00 97.38 95 GLU A CA 1
ATOM 748 C C . GLU A 1 95 ? -8.598 3.978 -0.161 1.00 97.38 95 GLU A C 1
ATOM 750 O O . GLU A 1 95 ? -8.996 3.076 -0.890 1.00 97.38 95 GLU A O 1
ATOM 755 N N . PHE A 1 96 ? -9.072 4.165 1.066 1.00 96.56 96 PHE A N 1
ATOM 756 C CA . PHE A 1 96 ? -10.136 3.343 1.652 1.00 96.56 96 PHE A CA 1
ATOM 757 C C . PHE A 1 96 ? -10.794 4.076 2.826 1.00 96.56 96 PHE A C 1
ATOM 759 O O . PHE A 1 96 ? -10.297 5.093 3.308 1.00 96.56 96 PHE A O 1
ATOM 766 N N . ASN A 1 97 ? -11.947 3.604 3.276 1.00 95.44 97 ASN A N 1
ATOM 767 C CA . ASN A 1 97 ? -12.700 4.199 4.373 1.00 95.44 97 ASN A CA 1
ATOM 768 C C . ASN A 1 97 ? -12.010 3.985 5.733 1.00 95.44 97 ASN A C 1
ATOM 770 O O . ASN A 1 97 ? -11.146 3.131 5.903 1.00 95.44 97 ASN A O 1
ATOM 774 N N . LYS A 1 98 ? -12.415 4.758 6.746 1.00 93.50 98 LYS A N 1
ATOM 775 C CA . LYS A 1 98 ? -11.851 4.709 8.114 1.00 93.50 98 LYS A CA 1
ATOM 776 C C . LYS A 1 98 ? -11.896 3.327 8.783 1.00 93.50 98 LYS A C 1
ATOM 778 O O . LYS A 1 98 ? -11.158 3.088 9.733 1.00 93.50 98 LYS A O 1
ATOM 783 N N . ASP A 1 99 ? -12.822 2.489 8.337 1.00 90.88 99 ASP A N 1
ATOM 784 C CA . ASP A 1 99 ? -13.091 1.134 8.817 1.00 90.88 99 ASP A CA 1
ATOM 785 C C . ASP A 1 99 ? -12.339 0.057 8.014 1.00 90.88 99 ASP A C 1
ATOM 787 O O . ASP A 1 99 ? -12.448 -1.122 8.329 1.00 90.88 99 ASP A O 1
ATOM 791 N N . GLY A 1 100 ? -11.578 0.444 6.983 1.00 90.62 100 GLY A N 1
ATOM 792 C CA . GLY A 1 100 ? -10.889 -0.488 6.087 1.00 90.62 100 GLY A CA 1
ATOM 793 C C . GLY A 1 100 ? -11.656 -0.840 4.807 1.00 90.62 100 GLY A C 1
ATOM 794 O O . GLY A 1 100 ? -11.099 -1.525 3.960 1.00 90.62 100 GLY A O 1
ATOM 795 N N . SER A 1 101 ? -12.904 -0.386 4.635 1.00 91.94 101 SER A N 1
ATOM 796 C CA . SER A 1 101 ? -13.757 -0.744 3.483 1.00 91.94 101 SER A CA 1
ATOM 797 C C . SER A 1 101 ? -13.563 0.160 2.249 1.00 91.94 101 SER A C 1
ATOM 799 O O . SER A 1 101 ? -12.866 1.167 2.321 1.00 91.94 101 SER A O 1
ATOM 801 N N . ASP A 1 102 ? -14.218 -0.148 1.117 1.00 94.06 102 ASP A N 1
ATOM 802 C CA . ASP A 1 102 ? -14.153 0.634 -0.147 1.00 94.06 102 ASP A CA 1
ATOM 803 C C . ASP A 1 102 ? -12.710 0.864 -0.634 1.00 94.06 102 ASP A C 1
ATOM 805 O O . ASP A 1 102 ? -12.272 1.993 -0.867 1.00 94.06 102 ASP A O 1
ATOM 809 N N . GLU A 1 103 ? -11.952 -0.227 -0.749 1.00 95.56 103 GLU A N 1
ATOM 810 C CA . GLU A 1 103 ? -10.542 -0.200 -1.126 1.00 95.56 103 GLU A CA 1
ATOM 811 C C . GLU A 1 103 ? -10.344 0.165 -2.599 1.00 95.56 103 GLU A C 1
ATOM 813 O O . GLU A 1 103 ? -10.853 -0.480 -3.519 1.00 95.56 103 GLU A O 1
ATOM 818 N N . LYS A 1 104 ? -9.537 1.197 -2.834 1.00 96.50 104 LYS A N 1
ATOM 819 C CA . LYS A 1 104 ? -9.146 1.670 -4.160 1.00 96.50 104 LYS A CA 1
ATOM 820 C C . LYS A 1 104 ? -7.637 1.668 -4.247 1.00 96.50 104 LYS A C 1
ATOM 822 O O . LYS A 1 104 ? -6.962 2.487 -3.631 1.00 96.50 104 LYS A O 1
ATOM 827 N N . VAL A 1 105 ? -7.114 0.747 -5.046 1.00 96.88 105 VAL A N 1
ATOM 828 C CA . VAL A 1 105 ? -5.676 0.549 -5.223 1.00 96.88 105 VAL A CA 1
ATOM 829 C C . VAL A 1 105 ? -5.301 0.857 -6.661 1.00 96.88 105 VAL A C 1
ATOM 831 O O . VAL A 1 105 ? -5.843 0.273 -7.600 1.00 96.88 105 VAL A O 1
ATOM 834 N N . ARG A 1 106 ? -4.347 1.766 -6.835 1.00 96.12 106 ARG A N 1
ATOM 835 C CA . ARG A 1 106 ? -3.713 2.061 -8.121 1.00 96.12 106 ARG A CA 1
ATOM 836 C C . ARG A 1 106 ? -2.223 1.814 -7.988 1.00 96.12 106 ARG A C 1
ATOM 838 O O . ARG A 1 106 ? -1.607 2.318 -7.054 1.00 96.12 106 ARG A O 1
ATOM 845 N N . VAL A 1 107 ? -1.655 1.074 -8.929 1.00 94.75 107 VAL A N 1
ATOM 846 C CA . VAL A 1 107 ? -0.217 0.817 -9.036 1.00 94.75 107 VAL A CA 1
ATOM 847 C C . VAL A 1 107 ? 0.251 1.217 -10.429 1.00 94.75 107 VAL A C 1
ATOM 849 O O . VAL A 1 107 ? -0.498 1.092 -11.396 1.00 94.75 107 VAL A O 1
ATOM 852 N N . ALA A 1 108 ? 1.467 1.736 -10.525 1.00 92.31 108 ALA A N 1
ATOM 853 C CA . ALA A 1 108 ? 2.080 2.132 -11.784 1.00 92.31 108 ALA A CA 1
ATOM 854 C C . ALA A 1 108 ? 3.573 1.811 -11.762 1.00 92.31 108 ALA A C 1
ATOM 856 O O . ALA A 1 108 ? 4.250 2.068 -10.761 1.00 92.31 108 ALA A O 1
ATOM 857 N N . PHE A 1 109 ? 4.073 1.300 -12.881 1.00 89.25 109 PHE A N 1
ATOM 858 C CA . PHE A 1 109 ? 5.488 1.068 -13.129 1.00 89.25 109 PHE A CA 1
ATOM 859 C C . PHE A 1 109 ? 5.990 2.079 -14.163 1.00 89.25 109 PHE A C 1
ATOM 861 O O . PHE A 1 109 ? 5.361 2.264 -15.202 1.00 89.25 109 PHE A O 1
ATOM 868 N N . HIS A 1 110 ? 7.100 2.748 -13.860 1.00 85.38 110 HIS A N 1
ATOM 869 C CA . HIS A 1 110 ? 7.699 3.772 -14.709 1.00 85.38 110 HIS A CA 1
ATOM 870 C C . HIS A 1 110 ? 9.073 3.292 -15.180 1.00 85.38 110 HIS A C 1
ATOM 872 O O . HIS A 1 110 ? 10.009 3.164 -14.388 1.00 85.38 110 HIS A O 1
ATOM 878 N N . THR A 1 111 ? 9.187 3.025 -16.479 1.00 71.06 111 THR A N 1
ATOM 879 C CA . THR A 1 111 ? 10.395 2.498 -17.134 1.00 71.06 111 THR A CA 1
ATOM 880 C C . THR A 1 111 ? 11.507 3.532 -17.289 1.00 71.06 111 THR A C 1
ATOM 882 O O . THR A 1 111 ? 12.678 3.162 -17.358 1.00 71.06 111 THR A O 1
ATOM 885 N N . ASP A 1 112 ? 11.170 4.821 -17.264 1.00 62.69 112 ASP A N 1
ATOM 886 C CA . ASP 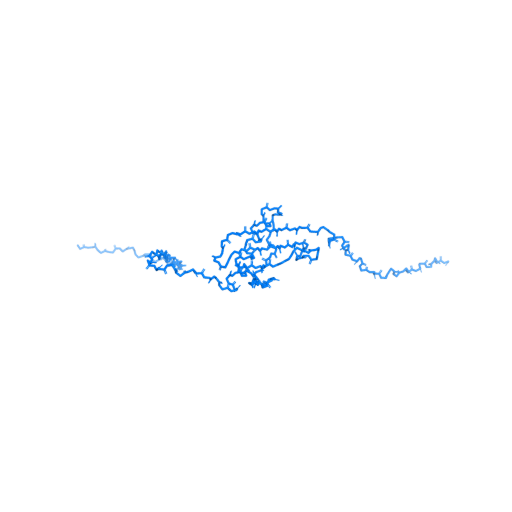A 1 112 ? 12.107 5.919 -17.547 1.00 62.69 112 ASP A CA 1
ATOM 887 C C . ASP A 1 112 ? 13.207 6.070 -16.478 1.00 62.69 112 ASP A C 1
ATOM 889 O O . ASP A 1 112 ? 14.192 6.776 -16.675 1.00 62.69 112 ASP A O 1
ATOM 893 N N . VAL A 1 113 ? 13.077 5.383 -15.336 1.00 54.12 113 VAL A N 1
ATOM 894 C CA . VAL A 1 113 ? 14.083 5.378 -14.261 1.00 54.12 113 VAL A CA 1
ATOM 895 C C . VAL A 1 113 ? 15.149 4.288 -14.465 1.00 54.12 113 VAL A C 1
ATOM 897 O O . VAL A 1 113 ? 16.233 4.395 -13.891 1.00 54.12 113 VAL A O 1
ATOM 900 N N . ILE A 1 114 ? 14.892 3.273 -15.301 1.00 52.94 114 ILE A N 1
ATOM 901 C CA . ILE A 1 114 ? 15.826 2.152 -15.542 1.00 52.94 114 ILE A CA 1
ATOM 902 C C . ILE A 1 114 ? 16.859 2.486 -16.638 1.00 52.94 114 ILE A C 1
ATOM 904 O O . ILE A 1 114 ? 17.904 1.851 -16.709 1.00 52.94 114 ILE A O 1
ATOM 908 N N . GLN A 1 115 ? 16.657 3.549 -17.424 1.00 47.19 115 GLN A N 1
ATOM 909 C CA . GLN A 1 115 ? 17.627 4.032 -18.423 1.00 47.19 115 GLN A CA 1
ATOM 910 C C . GLN A 1 115 ? 18.724 4.954 -17.856 1.00 47.19 115 GLN A C 1
ATOM 912 O O . GLN A 1 115 ? 19.322 5.734 -18.593 1.00 47.19 115 GLN A O 1
ATOM 917 N N . ARG A 1 116 ? 19.051 4.873 -16.560 1.00 46.12 116 ARG A N 1
ATOM 918 C CA . ARG A 1 116 ? 20.394 5.289 -16.129 1.00 46.12 116 ARG A CA 1
ATOM 919 C C . ARG A 1 116 ? 21.321 4.098 -16.291 1.00 46.12 116 ARG A C 1
ATOM 921 O O . ARG A 1 116 ? 21.510 3.310 -15.369 1.00 46.12 116 ARG A O 1
ATOM 928 N N . GLU A 1 117 ? 21.839 3.986 -17.510 1.00 52.72 117 GLU A N 1
ATOM 929 C CA . GLU A 1 117 ? 23.058 3.254 -17.836 1.00 52.72 117 GLU A CA 1
ATOM 930 C C . GLU A 1 117 ? 24.058 3.448 -16.681 1.00 52.72 117 GLU A C 1
ATOM 932 O O . GLU A 1 117 ? 24.258 4.592 -16.251 1.00 52.72 117 GLU A O 1
ATOM 937 N N . PRO A 1 118 ? 24.615 2.376 -16.086 1.00 52.09 118 PRO A N 1
ATOM 938 C CA . PRO A 1 118 ? 25.666 2.547 -15.099 1.00 52.09 118 PRO A CA 1
ATOM 939 C C . PRO A 1 118 ? 26.770 3.325 -15.801 1.00 52.09 118 PRO A C 1
ATOM 941 O O . PRO A 1 118 ? 27.314 2.838 -16.791 1.00 52.09 118 PRO A O 1
ATOM 944 N N . GLU A 1 119 ? 27.052 4.547 -15.339 1.00 54.41 119 GLU A N 1
ATOM 945 C CA . GLU A 1 119 ? 28.192 5.304 -15.833 1.00 54.41 119 GLU A CA 1
ATOM 946 C C . GLU A 1 119 ? 29.397 4.371 -15.763 1.00 54.41 119 GLU A C 1
ATOM 948 O O . GLU A 1 119 ? 29.846 3.996 -14.675 1.00 54.41 119 GLU A O 1
ATOM 953 N N . LEU A 1 120 ? 29.872 3.949 -16.938 1.00 50.03 120 LEU A N 1
ATOM 954 C CA . LEU A 1 120 ? 31.173 3.338 -17.105 1.00 50.03 120 LEU A CA 1
ATOM 955 C C . LEU A 1 120 ? 32.122 4.222 -16.312 1.00 50.03 120 LEU A C 1
ATOM 957 O O . LEU A 1 120 ? 32.323 5.388 -16.665 1.00 50.03 120 LEU A O 1
ATOM 961 N N . GLN A 1 121 ? 32.645 3.687 -15.206 1.00 53.00 121 GLN A N 1
ATOM 962 C CA . GLN A 1 121 ? 33.750 4.305 -14.499 1.00 53.00 121 GLN A CA 1
ATOM 963 C C . GLN A 1 121 ? 34.741 4.708 -15.581 1.00 53.00 121 GLN A C 1
ATOM 965 O O . GLN A 1 121 ? 35.224 3.852 -16.324 1.00 53.00 121 GLN A O 1
ATOM 970 N N . LYS A 1 122 ? 34.958 6.018 -15.738 1.00 56.56 122 LYS A N 1
ATOM 971 C CA . LYS A 1 122 ? 35.965 6.568 -16.637 1.00 56.56 122 LYS A CA 1
ATOM 972 C C . LYS A 1 122 ? 37.312 6.102 -16.106 1.00 56.56 122 LYS A C 1
ATOM 974 O O . LYS A 1 122 ? 37.969 6.816 -15.356 1.00 56.56 122 LYS A O 1
ATOM 979 N N . VAL A 1 123 ? 37.692 4.873 -16.438 1.00 61.59 123 VAL A N 1
ATOM 980 C CA . VAL A 1 123 ? 39.041 4.381 -16.224 1.00 61.59 123 VAL A CA 1
ATOM 981 C C . VAL A 1 123 ? 39.899 5.245 -17.142 1.00 61.59 123 VAL A C 1
ATOM 983 O O . VAL A 1 123 ? 39.647 5.261 -18.351 1.00 61.59 123 VAL A O 1
ATOM 986 N N . PRO A 1 124 ? 40.854 6.031 -16.622 1.00 54.53 124 PRO A N 1
ATOM 987 C CA . PRO A 1 124 ? 41.748 6.771 -17.490 1.00 54.53 124 PRO A CA 1
ATOM 988 C C . PRO A 1 124 ? 42.526 5.743 -18.311 1.00 54.53 124 PRO A C 1
ATOM 990 O O . PRO A 1 124 ? 43.338 4.989 -17.776 1.00 54.53 124 PRO A O 1
ATOM 993 N N . ILE A 1 125 ? 42.252 5.686 -19.614 1.00 62.78 125 ILE A N 1
ATOM 994 C CA . ILE A 1 125 ? 43.056 4.910 -20.551 1.00 62.78 125 ILE A CA 1
ATOM 995 C C . ILE A 1 125 ? 44.420 5.596 -20.576 1.00 62.78 125 ILE A C 1
ATOM 997 O O . ILE A 1 125 ? 44.611 6.622 -21.230 1.00 62.78 125 ILE A O 1
ATOM 1001 N N . LYS A 1 126 ? 45.368 5.063 -19.805 1.00 61.97 126 LYS A N 1
ATOM 1002 C CA . LYS A 1 126 ? 46.768 5.458 -19.888 1.00 61.97 126 LYS A CA 1
ATOM 1003 C C . LYS A 1 126 ? 47.290 4.916 -21.216 1.00 61.97 126 LYS A C 1
ATOM 1005 O O . LYS A 1 126 ? 47.656 3.750 -21.313 1.00 61.97 126 LYS A O 1
ATOM 1010 N N . ILE A 1 127 ? 47.256 5.747 -22.256 1.00 63.16 127 ILE A N 1
ATOM 1011 C CA . ILE A 1 127 ? 47.875 5.429 -23.544 1.00 63.16 127 ILE A CA 1
ATOM 1012 C C . ILE A 1 127 ? 49.385 5.470 -23.313 1.00 63.16 127 ILE A C 1
ATOM 1014 O O . ILE A 1 127 ? 49.999 6.536 -23.281 1.00 63.16 127 ILE A O 1
ATOM 1018 N N . GLU A 1 128 ? 49.983 4.310 -23.067 1.00 62.59 128 GLU A N 1
ATOM 1019 C CA . GLU A 1 128 ? 51.429 4.181 -22.979 1.00 62.59 128 GLU A CA 1
ATOM 1020 C C . GLU A 1 128 ? 51.980 4.122 -24.408 1.00 62.59 128 GLU A C 1
ATOM 1022 O O . GLU A 1 128 ? 51.866 3.120 -25.111 1.00 62.59 128 GLU A O 1
ATOM 1027 N N . THR A 1 129 ? 52.505 5.255 -24.879 1.00 61.12 129 THR A N 1
ATOM 1028 C CA . THR A 1 129 ? 53.133 5.384 -26.196 1.00 61.12 129 THR A CA 1
ATOM 1029 C C . THR A 1 129 ? 54.344 4.459 -26.285 1.00 61.12 129 THR A C 1
ATOM 1031 O O . THR A 1 129 ? 55.415 4.763 -25.753 1.00 61.12 129 THR A O 1
ATOM 1034 N N . ILE A 1 130 ? 54.194 3.339 -26.988 1.00 67.81 130 ILE A N 1
ATOM 1035 C CA . ILE A 1 130 ? 55.299 2.438 -27.312 1.00 67.81 130 ILE A CA 1
ATOM 1036 C C . ILE A 1 130 ? 56.187 3.155 -28.335 1.00 67.81 130 ILE A C 1
ATOM 1038 O O . ILE A 1 130 ? 55.810 3.325 -29.495 1.00 67.81 130 ILE A O 1
ATOM 1042 N N . ARG A 1 131 ? 57.369 3.616 -27.909 1.00 64.31 131 ARG A N 1
ATOM 1043 C CA . ARG A 1 131 ? 58.385 4.126 -28.840 1.00 64.31 131 ARG A CA 1
ATOM 1044 C C . ARG A 1 131 ? 59.002 2.946 -29.598 1.00 64.31 131 ARG A C 1
ATOM 1046 O O . ARG A 1 131 ? 59.437 1.996 -28.944 1.00 64.31 131 ARG A O 1
ATOM 1053 N N . PRO A 1 132 ? 59.112 2.994 -30.935 1.00 57.88 132 PRO A N 1
ATOM 1054 C CA . PRO A 1 132 ? 59.864 1.985 -31.666 1.00 57.88 132 PRO A CA 1
ATOM 1055 C C . PRO A 1 132 ? 61.358 2.127 -31.347 1.00 57.88 132 PRO A C 1
ATOM 1057 O O . PRO A 1 132 ? 61.919 3.224 -31.414 1.00 57.88 132 PRO A O 1
ATOM 1060 N N . LYS A 1 133 ? 61.999 1.011 -30.977 1.00 60.12 133 LYS A N 1
ATOM 1061 C CA . LYS A 1 133 ? 63.462 0.918 -30.909 1.00 60.12 133 LYS A CA 1
ATOM 1062 C C . LYS A 1 133 ? 64.024 1.085 -32.321 1.00 60.12 133 LYS A C 1
ATOM 1064 O O . LYS A 1 133 ? 63.550 0.425 -33.243 1.00 60.12 133 LYS A O 1
ATOM 1069 N N . LYS A 1 134 ? 65.004 1.975 -32.455 1.00 61.12 134 LYS A N 1
ATOM 1070 C CA . LYS A 1 134 ? 65.858 2.108 -33.635 1.00 61.12 134 LYS A CA 1
ATOM 1071 C C . LYS A 1 134 ? 67.112 1.265 -33.444 1.00 61.12 134 LYS A C 1
ATOM 1073 O O . LYS A 1 134 ? 67.528 1.136 -32.269 1.00 61.12 134 LYS A O 1
#

Foldseek 3Di:
DDDDDDDDDDDDDDDDDDPPPPPPPPPDDDPDDLDFDDQLRLLQLQLVVQQVVCCVPPVGRQGDSVNWTWDQDPQKTWTWDDDCPDRVQKTKIWIAGRSSHPIDIDMDGHPVVVPPDPPPPPPPPPPPDDDDDD

Sequence (134 aa):
MNRNRKMFLFVASILMSIFISSSVLQANNSKNEKQFITQEQATKHAAKLANEKCQKDFGMSPFKPDSYKAELVNSKWSWGKISPKGINGYSAKVEFNKDGSDEKVRVAFHTDVIQREPELQKVPIKIETIRPKK